Protein AF-A0A7X7UQX3-F1 (afdb_monomer)

Radius of gyration: 12.95 Å; Cα contacts (8 Å, |Δi|>4): 43; chains: 1; bounding box: 31×18×31 Å

Secondary structure (DSSP, 8-state):
-HHHHHHHHHHTTS-TTT-BTTBSS--TT-HHHHHHHHHHHHHHHHHTT--SS----

Nearest PDB structures (foldseek):
  5tw9-assembly1_B  TM=3.623E-01  e=4.241E+00  Yersinia pestis

Structure (mmCIF, N/CA/C/O backbone):
data_AF-A0A7X7UQX3-F1
#
_entry.id   AF-A0A7X7UQX3-F1
#
loop_
_atom_site.group_PDB
_atom_site.id
_atom_site.type_symbol
_atom_site.label_atom_id
_atom_site.label_alt_id
_atom_site.label_comp_id
_atom_site.label_asym_id
_atom_site.label_entity_id
_atom_site.label_seq_id
_atom_site.pdbx_PDB_ins_code
_atom_site.Cartn_x
_atom_site.Cartn_y
_atom_site.Cartn_z
_atom_site.occupancy
_atom_site.B_iso_or_equiv
_atom_site.auth_seq_id
_atom_site.auth_comp_id
_atom_site.auth_asym_id
_atom_site.auth_atom_id
_atom_site.pdbx_PDB_model_num
ATOM 1 N N . GLU A 1 1 ? -4.480 0.785 -12.506 1.00 90.06 1 GLU A N 1
ATOM 2 C CA . GLU A 1 1 ? -3.545 -0.257 -12.023 1.00 90.06 1 GLU A CA 1
ATOM 3 C C . GLU A 1 1 ? -2.681 0.237 -10.865 1.00 90.06 1 GLU A C 1
ATOM 5 O O . GLU A 1 1 ? -3.153 0.153 -9.746 1.00 90.06 1 GLU A O 1
ATOM 10 N N . MET A 1 2 ? -1.514 0.871 -11.067 1.00 95.81 2 MET A N 1
ATOM 11 C CA . MET A 1 2 ? -0.573 1.196 -9.962 1.00 95.81 2 MET A CA 1
ATOM 12 C C . MET A 1 2 ? -1.187 1.925 -8.751 1.00 95.81 2 MET A C 1
ATOM 14 O O . MET A 1 2 ? -0.975 1.538 -7.608 1.00 95.81 2 MET A O 1
ATOM 18 N N . LYS A 1 3 ? -1.960 2.993 -8.990 1.00 97.44 3 LYS A N 1
ATOM 19 C CA . LYS A 1 3 ? -2.601 3.756 -7.905 1.00 97.44 3 LYS A CA 1
ATOM 20 C C . LYS A 1 3 ? -3.728 2.981 -7.218 1.00 97.44 3 LYS A C 1
ATOM 22 O O . LYS A 1 3 ? -3.968 3.212 -6.042 1.00 97.44 3 LYS A O 1
ATOM 27 N N . ILE A 1 4 ? -4.406 2.098 -7.953 1.00 97.88 4 ILE A N 1
ATOM 28 C CA . ILE A 1 4 ? -5.466 1.246 -7.402 1.00 97.88 4 ILE A CA 1
ATOM 29 C C . ILE A 1 4 ? -4.832 0.183 -6.507 1.00 97.88 4 ILE A C 1
ATOM 31 O O . ILE A 1 4 ? -5.207 0.105 -5.349 1.00 97.88 4 ILE A O 1
ATOM 35 N N . ALA A 1 5 ? -3.783 -0.495 -6.977 1.00 97.75 5 ALA A N 1
ATOM 36 C CA . ALA A 1 5 ? -3.016 -1.453 -6.181 1.00 97.75 5 ALA A CA 1
ATOM 37 C C . ALA A 1 5 ? -2.483 -0.837 -4.875 1.00 97.75 5 ALA A C 1
ATOM 39 O O . ALA A 1 5 ? -2.573 -1.433 -3.808 1.00 97.75 5 ALA A O 1
ATOM 40 N N . ALA A 1 6 ? -1.980 0.402 -4.934 1.00 98.06 6 ALA A N 1
ATOM 41 C CA . ALA A 1 6 ? -1.559 1.123 -3.736 1.00 98.06 6 ALA A CA 1
ATOM 42 C C . ALA A 1 6 ? -2.728 1.395 -2.771 1.00 98.06 6 ALA A C 1
ATOM 44 O O . ALA A 1 6 ? -2.573 1.243 -1.563 1.00 98.06 6 ALA A O 1
ATOM 45 N N . ALA A 1 7 ? -3.891 1.798 -3.291 1.00 97.81 7 ALA A N 1
ATOM 46 C CA . ALA A 1 7 ? -5.079 2.044 -2.480 1.00 97.81 7 ALA A CA 1
ATOM 47 C C . ALA A 1 7 ? -5.617 0.751 -1.842 1.00 97.81 7 ALA A C 1
ATOM 49 O O . ALA A 1 7 ? -5.939 0.753 -0.658 1.00 97.81 7 ALA A O 1
ATOM 50 N N . GLU A 1 8 ? -5.651 -0.349 -2.596 1.00 97.31 8 GLU A N 1
ATOM 51 C CA . GLU A 1 8 ? -6.035 -1.680 -2.111 1.00 97.31 8 GLU A CA 1
ATOM 52 C C . GLU A 1 8 ? -5.080 -2.170 -1.017 1.00 97.31 8 GLU A C 1
ATOM 54 O O . GLU A 1 8 ? -5.536 -2.636 0.024 1.00 97.31 8 GLU A O 1
ATOM 59 N N . ALA A 1 9 ? -3.769 -1.976 -1.191 1.00 97.81 9 ALA A N 1
ATOM 60 C CA . ALA A 1 9 ? -2.772 -2.319 -0.179 1.00 97.81 9 ALA A CA 1
ATOM 61 C C . ALA A 1 9 ? -2.941 -1.515 1.119 1.00 97.81 9 ALA A C 1
ATOM 63 O O . ALA A 1 9 ? -2.791 -2.069 2.204 1.00 97.81 9 ALA A O 1
ATOM 64 N N . ILE A 1 10 ? -3.266 -0.219 1.027 1.00 97.44 10 ILE A N 1
ATOM 65 C CA . ILE A 1 10 ? -3.552 0.613 2.207 1.00 97.44 10 ILE A CA 1
ATOM 66 C C . ILE A 1 10 ? -4.833 0.140 2.898 1.00 97.44 10 ILE A C 1
ATOM 68 O O . ILE A 1 10 ? -4.851 0.021 4.120 1.00 97.44 10 ILE A O 1
ATOM 72 N N . ALA A 1 11 ? -5.890 -0.134 2.130 1.00 96.31 11 ALA A N 1
ATOM 73 C CA . ALA A 1 11 ? -7.171 -0.579 2.669 1.00 96.31 11 ALA A CA 1
ATOM 74 C C . ALA A 1 11 ? -7.051 -1.936 3.383 1.00 96.31 11 ALA A C 1
ATOM 76 O O . ALA A 1 11 ? -7.587 -2.100 4.473 1.00 96.31 11 ALA A O 1
ATOM 77 N N . ALA A 1 12 ? -6.275 -2.869 2.823 1.00 96.12 12 ALA A N 1
ATOM 78 C CA . ALA A 1 12 ? -6.060 -4.202 3.385 1.00 96.12 12 ALA A CA 1
ATOM 79 C C . ALA A 1 12 ? -5.301 -4.217 4.731 1.00 96.12 12 ALA A C 1
ATOM 81 O O . ALA A 1 12 ? -5.222 -5.264 5.375 1.00 96.12 12 ALA A O 1
ATOM 82 N N . LEU A 1 13 ? -4.724 -3.089 5.167 1.00 96.75 13 LEU A N 1
ATOM 83 C CA . LEU A 1 13 ? -4.041 -2.988 6.462 1.00 96.75 13 LEU A CA 1
ATOM 84 C C . LEU A 1 13 ? -4.990 -2.856 7.656 1.00 96.75 13 LEU A C 1
ATOM 86 O O . LEU A 1 13 ? -4.553 -3.097 8.783 1.00 96.75 13 LEU A O 1
ATOM 90 N N . ILE A 1 14 ? -6.245 -2.467 7.423 1.00 95.88 14 ILE A N 1
ATOM 91 C CA . ILE A 1 14 ? -7.283 -2.410 8.455 1.00 95.88 14 ILE A CA 1
ATOM 92 C C . ILE A 1 14 ? -8.098 -3.689 8.361 1.00 95.88 14 ILE A C 1
ATOM 94 O O . ILE A 1 14 ? -8.650 -3.999 7.307 1.00 95.88 14 ILE A O 1
ATOM 98 N N . LYS A 1 15 ? -8.178 -4.434 9.462 1.00 95.00 15 LYS A N 1
ATOM 99 C CA . LYS A 1 15 ? -9.043 -5.611 9.526 1.00 95.00 15 LYS A CA 1
ATOM 100 C C . LYS A 1 15 ? -10.497 -5.199 9.708 1.00 95.00 15 LYS A C 1
ATOM 102 O O . LYS A 1 15 ? -10.777 -4.176 10.329 1.00 95.00 15 LYS A O 1
ATOM 107 N N . ASP A 1 16 ? -11.416 -6.045 9.258 1.00 94.56 16 ASP A N 1
ATOM 108 C CA . ASP A 1 16 ? -12.856 -5.802 9.387 1.00 94.56 16 ASP A CA 1
ATOM 109 C C . ASP A 1 16 ? -13.283 -5.552 10.845 1.00 94.56 16 ASP A C 1
ATOM 111 O O . ASP A 1 16 ? -14.187 -4.758 11.089 1.00 94.56 16 ASP A O 1
ATOM 115 N N . GLU A 1 17 ? -12.619 -6.175 11.828 1.00 96.25 17 GLU A N 1
ATOM 116 C CA . GLU A 1 17 ? -12.923 -5.970 13.252 1.00 96.25 17 GLU A CA 1
ATOM 117 C C . GLU A 1 17 ? -12.382 -4.647 13.816 1.00 96.25 17 GLU A C 1
ATOM 119 O O . GLU A 1 17 ? -12.850 -4.181 14.854 1.00 96.25 17 GLU A O 1
ATOM 124 N N . GLU A 1 18 ? -11.378 -4.062 13.161 1.00 94.75 18 GLU A N 1
ATOM 125 C CA . GLU A 1 18 ? -10.789 -2.767 13.516 1.00 94.75 18 GLU A CA 1
ATOM 126 C C . GLU A 1 18 ? -11.506 -1.613 12.803 1.00 94.75 18 GLU A C 1
ATOM 128 O O . GLU A 1 18 ? -11.344 -0.458 13.186 1.00 94.75 18 GLU A O 1
ATOM 133 N N . LEU A 1 19 ? -12.307 -1.906 11.776 1.00 96.25 19 LEU A N 1
ATOM 134 C CA . LEU A 1 19 ? -12.997 -0.905 10.979 1.00 96.25 19 LEU A CA 1
ATOM 135 C C . LEU A 1 19 ? -14.153 -0.273 11.765 1.00 96.25 19 LEU A C 1
ATOM 137 O O . LEU A 1 19 ? -15.143 -0.921 12.107 1.00 96.25 19 LEU A O 1
ATOM 141 N N . HIS A 1 20 ? -14.065 1.033 11.989 1.00 96.00 20 HIS A N 1
ATOM 142 C CA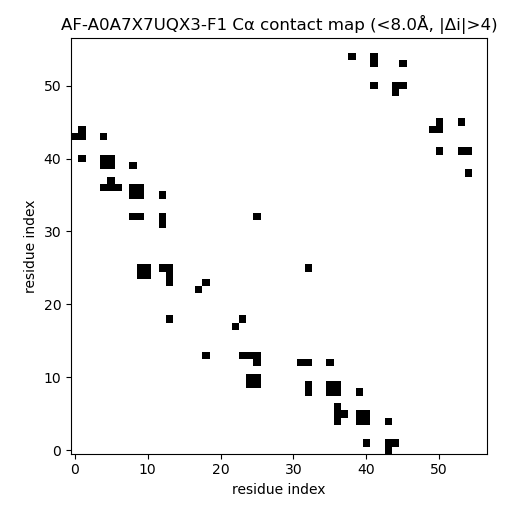 . HIS A 1 20 ? -15.156 1.837 12.538 1.00 96.00 20 HIS A CA 1
ATOM 143 C C . HIS A 1 20 ? -15.081 3.274 12.017 1.00 96.00 20 HIS A C 1
ATOM 145 O O . HIS A 1 20 ? -14.131 3.657 11.340 1.00 96.00 20 HIS A O 1
ATOM 151 N N . GLU A 1 21 ? -16.085 4.091 12.334 1.00 96.69 21 GLU A N 1
ATOM 152 C CA . GLU A 1 21 ? -16.236 5.455 11.802 1.00 96.69 21 GLU A CA 1
ATOM 153 C C . GLU A 1 21 ? -15.047 6.396 12.072 1.00 96.69 21 GLU A C 1
ATOM 155 O O . GLU A 1 21 ? -14.819 7.330 11.306 1.00 96.69 21 GLU A O 1
ATOM 160 N N . GLU A 1 22 ? -14.253 6.124 13.109 1.00 95.62 22 GLU A N 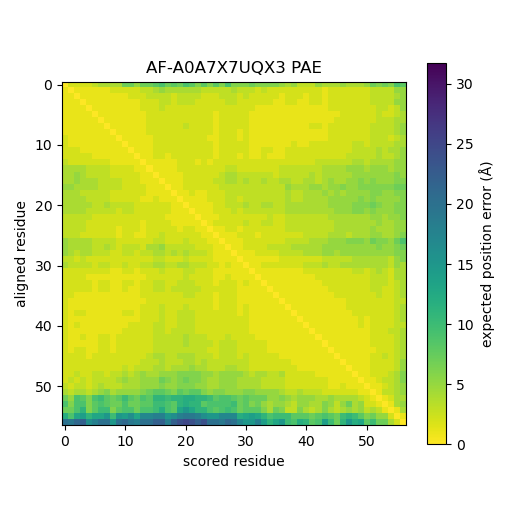1
ATOM 161 C CA . GLU A 1 22 ? -13.049 6.898 13.446 1.00 95.62 22 GLU A CA 1
ATOM 162 C C . GLU A 1 22 ? -11.745 6.227 12.967 1.00 95.62 22 GLU A C 1
ATOM 164 O O . GLU A 1 22 ? -10.675 6.825 13.078 1.00 95.62 22 GLU A O 1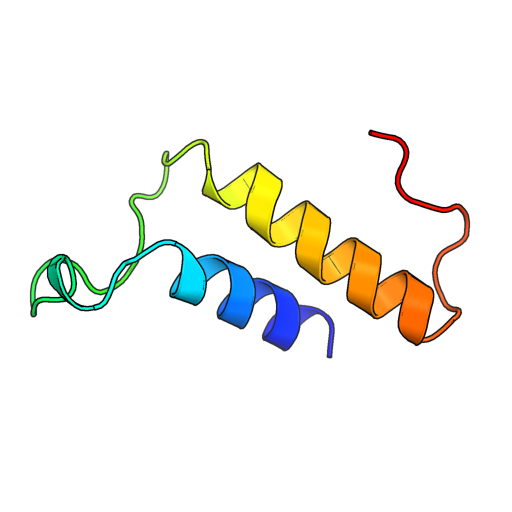
ATOM 169 N N . TYR A 1 23 ? -11.810 5.012 12.409 1.00 95.31 23 TYR A N 1
ATOM 170 C CA . TYR A 1 23 ? -10.652 4.252 11.930 1.00 95.31 23 TYR A CA 1
ATOM 171 C C . TYR A 1 23 ? -10.936 3.586 10.577 1.00 95.31 23 TYR A C 1
ATOM 173 O O . TYR A 1 23 ? -11.117 2.376 10.462 1.00 95.31 23 TYR A O 1
ATOM 181 N N . ILE A 1 24 ? -10.985 4.418 9.533 1.00 95.44 24 ILE A N 1
ATOM 182 C CA . ILE A 1 24 ? -11.230 4.003 8.138 1.00 95.44 24 ILE A CA 1
ATOM 183 C C . ILE A 1 24 ? -9.968 4.005 7.262 1.00 95.44 24 ILE A C 1
ATOM 185 O O . ILE A 1 24 ? -10.007 3.566 6.116 1.00 95.44 24 ILE A O 1
ATOM 189 N N . ILE A 1 25 ? -8.855 4.544 7.769 1.00 95.44 25 ILE A N 1
ATOM 190 C CA . ILE A 1 25 ? -7.561 4.596 7.079 1.00 95.44 25 ILE A CA 1
ATOM 191 C C . ILE A 1 25 ? -6.421 4.496 8.108 1.00 95.44 25 ILE A C 1
ATOM 193 O O . ILE A 1 25 ? -6.554 5.063 9.198 1.00 95.44 25 ILE A O 1
ATOM 197 N N . PRO A 1 26 ? -5.313 3.783 7.810 1.00 95.88 26 PRO A N 1
ATOM 198 C CA . PRO A 1 26 ? -4.177 3.711 8.718 1.00 95.88 26 PRO A CA 1
ATOM 199 C C . PRO A 1 26 ? -3.625 5.098 9.054 1.00 95.88 26 PRO A C 1
ATOM 201 O O . PRO A 1 26 ? -3.727 6.045 8.269 1.00 95.88 26 PRO A O 1
ATOM 204 N N . GLY A 1 27 ? -2.996 5.213 10.223 1.00 94.81 27 GLY A N 1
ATOM 205 C CA . GLY A 1 27 ? -2.351 6.456 10.635 1.00 94.81 27 GLY A CA 1
ATOM 206 C C . GLY A 1 27 ? -1.236 6.864 9.666 1.00 94.81 27 GLY A C 1
ATOM 207 O O . GLY A 1 27 ? -0.548 6.020 9.098 1.00 94.81 27 GLY A O 1
ATOM 208 N N . ALA A 1 28 ? -1.002 8.170 9.521 1.00 93.12 28 ALA A N 1
ATOM 209 C CA . ALA A 1 28 ? -0.010 8.705 8.580 1.00 93.12 28 ALA A CA 1
ATOM 210 C C . ALA A 1 28 ? 1.437 8.219 8.827 1.00 93.12 28 ALA A C 1
ATOM 212 O O . ALA A 1 28 ? 2.264 8.285 7.921 1.00 93.12 28 ALA A O 1
ATOM 213 N N . PHE A 1 29 ? 1.737 7.739 10.039 1.00 95.12 29 PHE A N 1
ATOM 214 C CA . PHE A 1 29 ? 3.043 7.204 10.443 1.00 95.12 29 PHE A CA 1
ATOM 215 C C . PHE A 1 29 ? 3.031 5.688 10.675 1.00 95.12 29 PHE A C 1
ATOM 217 O O . PHE A 1 29 ? 3.938 5.158 11.310 1.00 95.12 29 PHE A O 1
ATOM 224 N N . ASP A 1 30 ? 2.004 4.982 10.204 1.00 95.88 30 ASP A N 1
ATOM 225 C CA . ASP A 1 30 ? 1.971 3.526 10.285 1.00 95.88 30 ASP A CA 1
ATOM 226 C C . ASP A 1 30 ? 3.055 2.926 9.374 1.00 95.88 30 ASP A C 1
ATOM 228 O O . ASP A 1 30 ? 2.958 2.950 8.145 1.00 95.88 30 ASP A O 1
ATOM 232 N N . GLU A 1 31 ? 4.110 2.385 9.987 1.00 95.88 31 GLU A N 1
ATOM 233 C CA . GLU A 1 31 ? 5.274 1.826 9.288 1.00 95.88 31 GLU A CA 1
ATOM 234 C C . GLU A 1 31 ? 4.908 0.659 8.352 1.00 95.88 31 GLU A C 1
ATOM 236 O O . GLU A 1 31 ? 5.647 0.353 7.411 1.00 95.88 31 GLU A O 1
ATOM 241 N N . ARG A 1 32 ? 3.743 0.025 8.557 1.00 96.81 32 ARG A N 1
ATOM 242 C CA . ARG A 1 32 ? 3.250 -1.066 7.705 1.00 96.81 32 ARG A CA 1
ATOM 243 C C . ARG A 1 32 ? 2.851 -0.569 6.315 1.00 96.81 32 ARG A C 1
ATOM 245 O O . ARG A 1 32 ? 3.001 -1.315 5.347 1.00 96.81 32 ARG A O 1
ATOM 252 N N . VAL A 1 33 ? 2.404 0.686 6.198 1.00 97.31 33 VAL A N 1
ATOM 253 C CA . VAL A 1 33 ? 1.889 1.274 4.948 1.00 97.31 33 VAL A CA 1
ATOM 254 C C . VAL A 1 33 ? 2.934 1.250 3.843 1.00 97.31 33 VAL A C 1
ATOM 256 O O . VAL A 1 33 ? 2.659 0.779 2.740 1.00 97.31 33 VAL A O 1
ATOM 259 N N . ALA A 1 34 ? 4.150 1.713 4.137 1.00 96.31 34 ALA A N 1
ATOM 260 C CA . ALA A 1 34 ? 5.211 1.794 3.138 1.00 96.31 34 ALA A CA 1
ATOM 261 C C . ALA A 1 34 ? 5.564 0.411 2.571 1.00 96.31 34 ALA A C 1
ATOM 263 O O . ALA A 1 34 ? 5.718 0.255 1.358 1.00 96.31 34 ALA A O 1
ATOM 264 N N . ASN A 1 35 ? 5.647 -0.600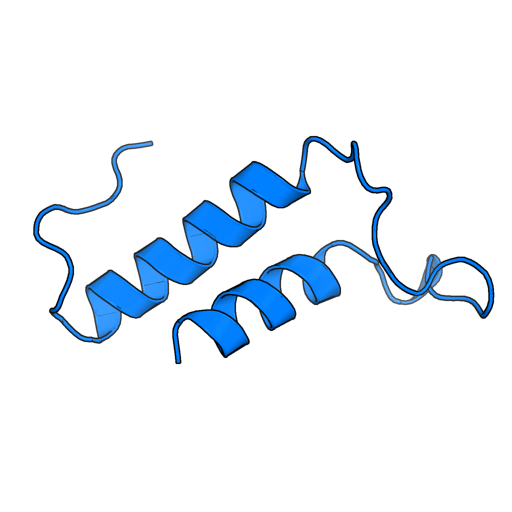 3.439 1.00 95.94 35 ASN A N 1
ATOM 265 C CA . ASN A 1 35 ? 5.973 -1.961 3.032 1.00 95.94 35 ASN A CA 1
ATOM 266 C C . ASN A 1 35 ? 4.854 -2.590 2.195 1.00 95.94 35 ASN A C 1
ATOM 268 O O . ASN A 1 35 ? 5.148 -3.102 1.114 1.00 95.94 35 ASN A O 1
ATOM 272 N N . ALA A 1 36 ? 3.597 -2.487 2.642 1.00 97.00 36 ALA A N 1
ATOM 273 C CA . ALA A 1 36 ? 2.443 -3.063 1.951 1.00 97.00 36 ALA A CA 1
ATOM 274 C C . ALA A 1 36 ? 2.228 -2.447 0.561 1.00 97.00 36 ALA A C 1
ATOM 276 O O . ALA A 1 36 ? 2.119 -3.170 -0.428 1.00 97.00 36 ALA A O 1
ATOM 277 N N . VAL A 1 37 ? 2.253 -1.112 0.459 1.00 97.44 37 VAL A N 1
ATOM 278 C CA . VAL A 1 37 ? 2.107 -0.411 -0.828 1.00 97.4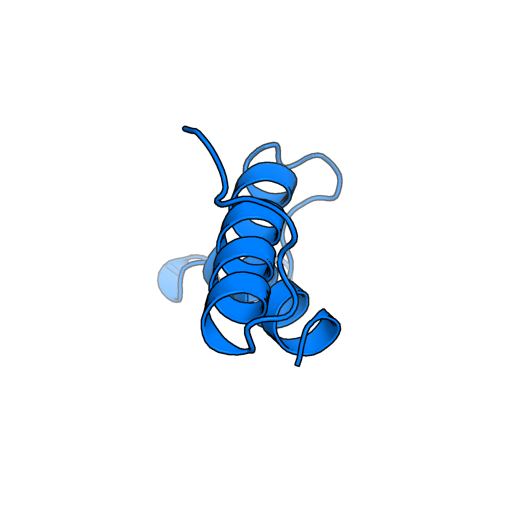4 37 VAL A CA 1
ATOM 279 C C . VAL A 1 37 ? 3.209 -0.822 -1.790 1.00 97.44 37 VAL A C 1
ATOM 281 O O . VAL A 1 37 ? 2.953 -1.106 -2.958 1.00 97.44 37 VAL A O 1
ATOM 284 N N . ALA A 1 38 ? 4.451 -0.847 -1.313 1.00 96.44 38 ALA A N 1
ATOM 285 C CA . ALA A 1 38 ? 5.570 -1.138 -2.181 1.00 96.44 38 ALA A CA 1
ATOM 286 C C . ALA A 1 38 ? 5.559 -2.611 -2.643 1.00 96.44 38 ALA A C 1
ATOM 288 O O . ALA A 1 38 ? 6.026 -2.888 -3.749 1.00 96.44 38 ALA A O 1
ATOM 289 N N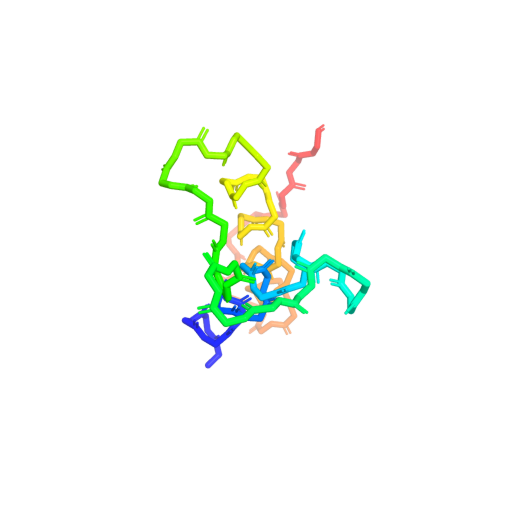 . GLU A 1 39 ? 5.076 -3.550 -1.821 1.00 96.00 39 GLU A N 1
ATOM 290 C CA . GLU A 1 39 ? 4.930 -4.962 -2.200 1.00 96.00 39 GLU A CA 1
ATOM 291 C C . GLU A 1 39 ? 3.854 -5.138 -3.278 1.00 96.00 39 GLU A C 1
ATOM 293 O O . GLU A 1 39 ? 4.155 -5.689 -4.338 1.00 96.00 39 GLU A O 1
ATOM 298 N N . GLU A 1 40 ? 2.654 -4.588 -3.076 1.00 97.38 40 GLU A N 1
ATOM 299 C CA . GLU A 1 40 ? 1.550 -4.770 -4.028 1.00 97.38 40 GLU A CA 1
ATOM 300 C C . GLU A 1 40 ? 1.811 -4.050 -5.359 1.00 97.38 40 GLU A C 1
ATOM 302 O O . 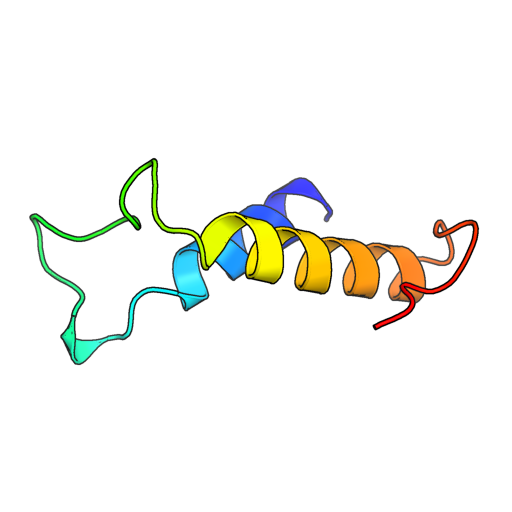GLU A 1 40 ? 1.602 -4.607 -6.435 1.00 97.38 40 GLU A O 1
ATOM 307 N N . VAL A 1 41 ? 2.355 -2.829 -5.321 1.00 96.88 41 VAL A N 1
ATOM 308 C CA . VAL A 1 41 ? 2.702 -2.091 -6.546 1.00 96.88 41 VAL A CA 1
ATOM 309 C C . VAL A 1 41 ? 3.808 -2.802 -7.330 1.00 96.88 41 VAL A C 1
ATOM 311 O O . VAL A 1 41 ? 3.756 -2.829 -8.560 1.00 96.88 41 VAL A O 1
ATOM 314 N N . ALA A 1 42 ? 4.797 -3.391 -6.648 1.00 96.56 42 ALA A N 1
ATOM 315 C CA . ALA A 1 42 ? 5.843 -4.163 -7.315 1.00 96.56 42 ALA A CA 1
ATOM 316 C C . ALA A 1 42 ? 5.269 -5.412 -7.991 1.00 96.56 42 ALA A C 1
ATOM 318 O O . ALA A 1 42 ? 5.554 -5.642 -9.164 1.00 96.56 42 ALA A O 1
ATOM 319 N N . LYS A 1 43 ? 4.405 -6.153 -7.292 1.00 95.75 43 LYS A N 1
ATOM 320 C CA . LYS A 1 43 ? 3.705 -7.318 -7.840 1.00 95.75 43 LYS A CA 1
ATOM 321 C C . LYS A 1 43 ? 2.922 -6.960 -9.107 1.00 95.75 43 LYS A C 1
ATOM 323 O O . LYS A 1 43 ? 3.128 -7.583 -10.142 1.00 95.75 43 LYS A O 1
ATOM 328 N N . VAL A 1 44 ? 2.112 -5.898 -9.079 1.00 96.88 44 VAL A N 1
ATOM 329 C CA . VAL A 1 44 ? 1.354 -5.464 -10.267 1.00 96.88 44 VAL A CA 1
ATOM 330 C C . VAL A 1 44 ? 2.286 -4.989 -11.391 1.00 96.88 44 VAL A C 1
ATOM 332 O O . VAL A 1 44 ? 2.009 -5.205 -12.570 1.00 96.88 44 VAL A O 1
ATOM 335 N N . ALA A 1 45 ? 3.419 -4.357 -11.074 1.00 96.75 45 ALA A N 1
ATOM 336 C CA . ALA A 1 45 ? 4.397 -3.960 -12.089 1.00 96.75 45 ALA A CA 1
ATOM 337 C C . ALA A 1 45 ? 5.082 -5.165 -12.759 1.00 96.75 45 ALA A C 1
ATOM 339 O O . ALA A 1 45 ? 5.369 -5.113 -13.960 1.00 96.75 45 ALA A O 1
ATOM 340 N N . GLU A 1 46 ? 5.337 -6.232 -12.000 1.00 95.62 46 GLU A N 1
ATOM 341 C CA . GLU A 1 46 ? 5.859 -7.506 -12.498 1.00 95.62 46 GLU A CA 1
ATOM 342 C C . GLU A 1 46 ? 4.820 -8.224 -13.373 1.00 95.62 46 GLU A C 1
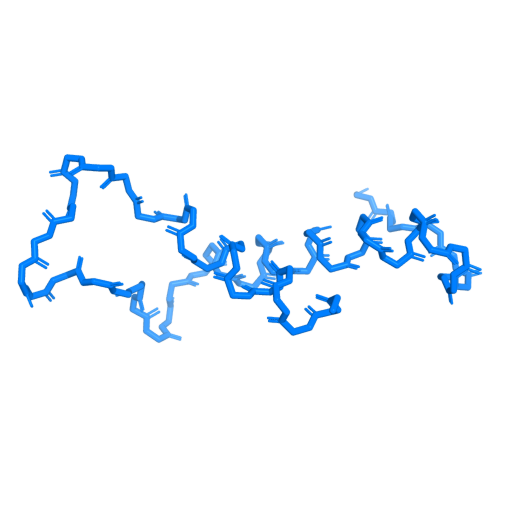ATOM 344 O O . GLU A 1 46 ? 5.142 -8.617 -14.493 1.00 95.62 46 GLU A O 1
ATOM 349 N N . GLU A 1 47 ? 3.562 -8.305 -12.928 1.00 95.38 47 GLU A N 1
ATOM 350 C CA . GLU A 1 47 ? 2.449 -8.905 -13.683 1.00 95.38 47 GLU A CA 1
ATOM 351 C C . GLU A 1 47 ? 2.197 -8.200 -15.025 1.00 95.38 47 GLU A C 1
ATOM 353 O O . GLU A 1 47 ? 1.922 -8.847 -16.036 1.00 95.38 47 GLU A O 1
ATOM 358 N N . LEU A 1 48 ? 2.340 -6.872 -15.063 1.00 96.31 48 LEU A N 1
ATOM 359 C CA . LEU A 1 48 ? 2.211 -6.078 -16.289 1.00 96.31 48 LEU A CA 1
ATOM 360 C C . LEU A 1 48 ? 3.473 -6.090 -17.169 1.00 96.31 48 LEU A C 1
ATOM 362 O O . LEU A 1 48 ? 3.460 -5.505 -18.253 1.00 96.31 48 LEU A O 1
ATOM 366 N N . GLY A 1 49 ? 4.571 -6.705 -16.719 1.00 95.75 49 GLY A N 1
ATOM 367 C CA . GLY A 1 49 ? 5.834 -6.764 -17.461 1.00 95.75 49 GLY A CA 1
ATOM 368 C C . GLY A 1 49 ? 6.529 -5.409 -17.640 1.00 95.75 49 GLY A C 1
ATOM 369 O O . GLY A 1 49 ? 7.353 -5.253 -18.541 1.00 95.75 49 GLY A O 1
ATOM 370 N N . ILE A 1 50 ? 6.198 -4.415 -16.810 1.00 95.81 50 ILE A N 1
ATOM 371 C CA . ILE A 1 50 ? 6.796 -3.069 -16.863 1.00 95.81 50 ILE A CA 1
ATOM 372 C C . ILE A 1 50 ? 7.935 -2.889 -15.850 1.00 95.81 50 ILE A C 1
ATOM 374 O O . ILE A 1 50 ? 8.670 -1.898 -15.908 1.00 95.81 50 ILE A O 1
ATOM 378 N N . ALA A 1 51 ? 8.084 -3.826 -14.910 1.00 95.69 51 ALA A N 1
ATOM 379 C CA . ALA A 1 51 ? 9.175 -3.835 -13.947 1.00 95.69 51 ALA A CA 1
ATOM 380 C C . ALA A 1 51 ? 10.525 -4.085 -14.645 1.00 95.69 51 ALA A C 1
ATOM 382 O O . ALA A 1 51 ? 10.683 -5.024 -15.422 1.00 95.69 51 ALA A O 1
ATOM 383 N N . ARG A 1 52 ? 11.529 -3.248 -14.347 1.00 93.69 52 ARG A N 1
ATOM 384 C CA . ARG A 1 52 ? 12.900 -3.414 -14.879 1.00 93.69 52 ARG A CA 1
ATOM 385 C C . ARG A 1 52 ? 13.690 -4.519 -14.176 1.00 93.69 52 ARG A C 1
ATOM 387 O O . ARG A 1 52 ? 14.626 -5.053 -14.759 1.00 93.69 52 ARG A O 1
ATOM 394 N N . ALA A 1 53 ? 13.349 -4.808 -12.926 1.00 89.69 53 ALA A N 1
ATOM 395 C CA . ALA A 1 53 ? 13.935 -5.858 -12.106 1.00 89.69 53 ALA A CA 1
ATOM 396 C C . ALA A 1 53 ? 12.885 -6.324 -11.085 1.00 89.69 53 ALA A C 1
ATOM 398 O O . ALA A 1 53 ? 12.053 -5.500 -10.686 1.00 89.69 53 ALA A O 1
ATOM 399 N N . PRO A 1 54 ? 12.920 -7.599 -10.664 1.00 82.62 54 PRO A N 1
ATOM 400 C CA . PRO A 1 54 ? 12.040 -8.090 -9.615 1.00 82.62 54 PRO A CA 1
ATOM 401 C C . PRO A 1 54 ? 12.381 -7.437 -8.273 1.00 82.62 54 PRO A C 1
ATOM 403 O O . PRO A 1 54 ? 13.533 -7.062 -8.016 1.00 82.62 54 PRO A O 1
ATOM 406 N N . ARG A 1 55 ? 11.385 -7.303 -7.399 1.00 84.12 55 ARG A N 1
ATOM 407 C CA . ARG A 1 55 ? 11.604 -6.804 -6.037 1.00 84.12 55 ARG A CA 1
ATOM 408 C C . ARG A 1 55 ? 12.390 -7.842 -5.226 1.00 84.12 55 ARG A C 1
ATOM 410 O O . ARG A 1 55 ? 11.865 -8.899 -4.890 1.00 84.12 55 ARG A O 1
ATOM 417 N N . ASN A 1 56 ? 13.634 -7.526 -4.863 1.00 74.94 56 ASN A N 1
ATOM 418 C CA . ASN A 1 56 ? 14.404 -8.340 -3.916 1.00 74.94 56 ASN A CA 1
ATOM 419 C C . ASN A 1 56 ? 13.907 -8.094 -2.482 1.00 74.94 56 ASN A C 1
ATOM 421 O O . ASN A 1 56 ? 13.759 -6.938 -2.078 1.00 74.94 56 ASN A O 1
ATOM 425 N N . LYS 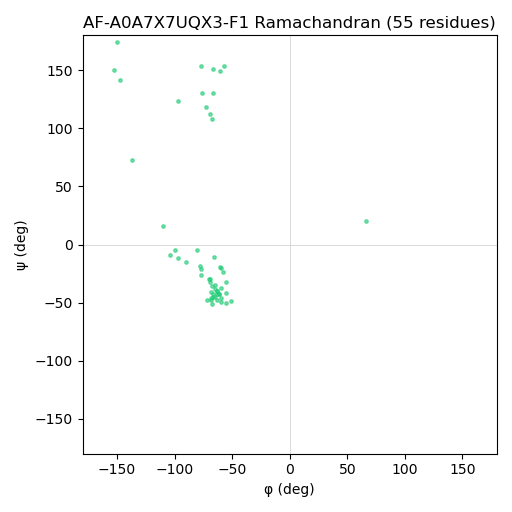A 1 57 ? 13.639 -9.180 -1.746 1.00 61.00 57 LYS A N 1
ATOM 426 C CA . LYS A 1 57 ? 13.304 -9.168 -0.314 1.00 61.00 57 LYS A CA 1
ATOM 427 C C . LYS A 1 57 ? 14.563 -9.253 0.542 1.00 61.00 57 LYS A C 1
ATOM 429 O O . LYS A 1 57 ? 15.483 -10.001 0.142 1.00 61.00 57 LYS A O 1
#

pLDDT: mean 94.54, std 5.92, range [61.0, 98.06]

Solvent-accessible surface area (backbone atoms only — not comparable to full-atom values): 3567 Å² total; per-residue (Å²): 103,66,70,53,39,30,50,51,34,48,54,68,72,56,49,81,90,63,54,44,98,92,41,84,66,76,61,97,79,46,74,63,50,64,54,40,25,55,49,42,33,47,52,54,30,52,76,69,67,72,48,94,63,83,85,83,131

Mean predicted aligned error: 3.04 Å

Foldseek 3Di:
DLVVQLVVLQQVVADPVNDDPVPRTDDPPPPSSVVSSVVSSLVVCVVVVNDPDHDDD

Sequence (57 aa):
EMKIAAAEAIAALIKDEELHEEYIIPGAFDERVANAVAEEVAKVAEELGIARAPRNK